Protein AF-A0A9P7KTU3-F1 (afdb_monomer_lite)

Radius of gyration: 18.97 Å; chains: 1; bounding box: 44×41×54 Å

InterPro domains:
  IPR002701 Chorismate mutase II, prokaryotic-type [PF01817] (38-94)
  IPR002701 Chorismate mutase II, prokaryotic-type [SM00830] (38-121)
  IPR036263 Chorismate mutase type II superfamily [SSF48600] (30-97)
  IPR036979 Chorismate mutase domain superfamily [G3DSA:1.20.59.10] (23-105)

Organism: NCBI:txid40199

Structure (mmCIF, N/CA/C/O backbone):
data_AF-A0A9P7KTU3-F1
#
_entry.id   AF-A0A9P7KTU3-F1
#
loop_
_atom_site.group_PDB
_atom_site.id
_atom_site.type_symbol
_atom_site.label_atom_id
_atom_site.label_alt_id
_atom_site.label_comp_id
_atom_site.label_asym_id
_atom_site.label_entity_id
_atom_site.label_seq_id
_atom_site.pdbx_PDB_ins_code
_atom_site.Cartn_x
_atom_site.Cartn_y
_atom_site.Cartn_z
_atom_site.occupancy
_atom_site.B_iso_or_equiv
_atom_site.auth_seq_id
_atom_site.auth_comp_id
_atom_site.auth_asym_id
_atom_site.auth_atom_id
_atom_site.pdbx_PDB_model_num
ATOM 1 N N . MET A 1 1 ? 13.506 19.557 2.353 1.00 37.16 1 MET A N 1
ATOM 2 C CA . MET A 1 1 ? 13.748 19.671 0.900 1.00 37.16 1 MET A CA 1
ATOM 3 C C . MET A 1 1 ? 12.601 20.470 0.311 1.00 37.16 1 MET A C 1
ATOM 5 O O . MET A 1 1 ? 11.459 20.074 0.481 1.00 37.16 1 MET A O 1
ATOM 9 N N . THR A 1 2 ? 12.882 21.642 -0.250 1.00 37.56 2 THR A N 1
ATOM 10 C CA . THR A 1 2 ? 11.883 22.539 -0.853 1.00 37.56 2 THR A CA 1
ATOM 11 C C . THR A 1 2 ? 11.698 22.181 -2.323 1.00 37.56 2 THR A C 1
ATOM 13 O O . THR A 1 2 ? 12.684 22.084 -3.050 1.00 37.56 2 THR A O 1
ATOM 16 N N . ALA A 1 3 ? 10.452 21.953 -2.737 1.00 42.19 3 ALA A N 1
ATOM 17 C CA . ALA A 1 3 ? 10.095 21.575 -4.100 1.00 42.19 3 ALA A CA 1
ATOM 18 C C . ALA A 1 3 ? 10.432 22.688 -5.113 1.00 42.19 3 ALA A C 1
ATOM 20 O O . ALA A 1 3 ? 10.220 23.869 -4.838 1.00 42.19 3 ALA A O 1
ATOM 21 N N . ASP A 1 4 ? 10.955 22.291 -6.275 1.00 39.47 4 ASP A N 1
ATOM 22 C CA . ASP A 1 4 ? 11.293 23.167 -7.401 1.00 39.47 4 ASP A CA 1
ATOM 23 C C . ASP A 1 4 ? 10.040 23.431 -8.268 1.00 39.47 4 ASP A C 1
ATOM 25 O O . ASP A 1 4 ? 9.484 22.486 -8.838 1.00 39.47 4 ASP A O 1
ATOM 29 N N . PRO A 1 5 ? 9.590 24.692 -8.397 1.00 47.91 5 PRO A N 1
ATOM 30 C CA . PRO A 1 5 ? 8.387 25.056 -9.145 1.00 47.91 5 PRO A CA 1
ATOM 31 C C . PRO A 1 5 ? 8.533 24.945 -10.676 1.00 47.91 5 PRO A C 1
ATOM 33 O O . PRO A 1 5 ? 7.545 25.119 -11.386 1.00 47.91 5 PRO A O 1
ATOM 36 N N . SER A 1 6 ? 9.724 24.633 -11.207 1.00 44.34 6 SER A N 1
ATOM 37 C CA . SER A 1 6 ? 9.960 24.439 -12.649 1.00 44.34 6 SER A CA 1
ATOM 38 C C . SER A 1 6 ? 9.633 23.029 -13.168 1.00 44.34 6 SER A C 1
ATOM 40 O O . SER A 1 6 ? 9.741 22.778 -14.370 1.00 44.34 6 SER A O 1
ATOM 42 N N . LYS A 1 7 ? 9.195 22.104 -12.298 1.00 45.88 7 LYS A N 1
ATOM 43 C CA . LYS A 1 7 ? 8.864 20.714 -12.662 1.00 45.88 7 LYS A CA 1
ATOM 44 C C . LYS A 1 7 ? 7.403 20.354 -12.355 1.00 45.88 7 LYS A C 1
ATOM 46 O O . LYS A 1 7 ? 7.151 19.576 -11.436 1.00 45.88 7 LYS A O 1
ATOM 51 N N . PRO A 1 8 ? 6.428 20.854 -13.135 1.00 45.09 8 PRO A N 1
ATOM 52 C CA . PRO A 1 8 ? 5.006 20.606 -12.881 1.00 45.09 8 PRO A CA 1
ATOM 53 C C . PRO A 1 8 ? 4.557 19.136 -13.046 1.00 45.09 8 PRO A C 1
ATOM 55 O O . PRO A 1 8 ? 3.417 18.827 -12.720 1.00 45.09 8 PRO A O 1
ATOM 58 N N . HIS A 1 9 ? 5.429 18.219 -13.500 1.00 45.69 9 HIS A N 1
ATOM 59 C CA . HIS A 1 9 ? 5.039 16.871 -13.952 1.00 45.69 9 HIS A CA 1
ATOM 60 C C . HIS A 1 9 ? 5.841 15.688 -13.380 1.00 45.69 9 HIS A C 1
ATOM 62 O O . HIS A 1 9 ? 5.689 14.575 -13.869 1.00 45.69 9 HIS A O 1
ATOM 68 N N . LEU A 1 10 ? 6.666 15.852 -12.339 1.00 43.72 10 LEU A N 1
ATOM 69 C CA . LEU A 1 10 ? 7.345 14.689 -11.724 1.00 43.72 10 LEU A CA 1
ATOM 70 C C . LEU A 1 10 ? 6.378 13.723 -10.993 1.00 43.72 10 LEU A C 1
ATOM 72 O O . LEU A 1 10 ? 6.785 12.628 -10.623 1.00 43.72 10 LEU A O 1
ATOM 76 N N . TYR A 1 11 ? 5.109 14.126 -10.832 1.00 47.28 11 TYR A N 1
ATOM 77 C CA . TYR A 1 11 ? 4.053 13.450 -10.066 1.00 47.28 11 TYR A CA 1
ATOM 78 C C . TYR A 1 11 ? 2.686 13.471 -10.786 1.00 47.28 11 TYR A C 1
ATOM 80 O O . TYR A 1 11 ? 1.652 13.240 -10.158 1.00 47.28 11 TYR A O 1
ATOM 88 N N . ASP A 1 12 ? 2.657 13.807 -12.084 1.00 48.44 12 ASP A N 1
ATOM 89 C CA . ASP A 1 12 ? 1.412 13.869 -12.856 1.00 48.44 12 ASP A CA 1
ATOM 90 C C . ASP A 1 12 ? 1.089 12.502 -13.468 1.00 48.44 12 ASP A C 1
ATOM 92 O O . ASP A 1 12 ? 1.713 12.026 -14.415 1.00 48.44 12 ASP A O 1
ATOM 96 N N . LEU A 1 13 ? 0.087 11.887 -12.860 1.00 47.53 13 LEU A N 1
ATOM 97 C CA . LEU A 1 13 ? -0.394 10.537 -13.066 1.00 47.53 13 LEU A CA 1
ATOM 98 C C . LEU A 1 13 ? -1.615 10.487 -13.983 1.00 47.53 13 LEU A C 1
ATOM 100 O O . LEU A 1 13 ? -2.471 9.614 -13.819 1.00 47.53 13 LEU A O 1
ATOM 104 N N . ASN A 1 14 ? -1.737 11.416 -14.933 1.00 46.75 14 ASN A N 1
ATOM 105 C CA . ASN A 1 14 ? -2.933 11.514 -15.768 1.00 46.75 14 ASN A CA 1
ATOM 106 C C . ASN A 1 14 ? -3.311 10.233 -16.519 1.00 46.75 14 ASN A C 1
ATOM 108 O O . ASN A 1 14 ? -4.419 10.165 -17.043 1.00 46.75 14 ASN A O 1
ATOM 112 N N . ILE A 1 15 ? -2.486 9.182 -16.489 1.00 48.84 15 ILE A N 1
ATOM 113 C CA . ILE A 1 15 ? -2.960 7.835 -16.769 1.00 48.84 15 ILE A CA 1
ATOM 114 C C . ILE A 1 15 ? -2.354 6.827 -15.766 1.00 48.84 15 ILE A C 1
ATOM 116 O O . ILE A 1 15 ? -1.534 5.996 -16.126 1.00 48.84 15 ILE A O 1
ATOM 120 N N . LEU A 1 16 ? -2.812 6.821 -14.500 1.00 51.81 16 LEU A N 1
ATOM 121 C CA . LEU A 1 16 ? -2.648 5.681 -13.556 1.00 51.81 16 LEU A CA 1
ATOM 122 C C . LEU A 1 16 ? -3.071 4.324 -14.169 1.00 51.81 16 LEU A C 1
ATOM 124 O O . LEU A 1 16 ? -2.811 3.264 -13.605 1.00 51.81 16 LEU A O 1
ATOM 128 N N . SER A 1 17 ? -3.781 4.362 -15.298 1.00 49.66 17 SER A N 1
ATOM 129 C CA . SER A 1 17 ? -4.199 3.226 -16.113 1.00 49.66 17 SER A CA 1
ATOM 130 C C . SER A 1 17 ? -3.209 2.801 -17.211 1.00 49.66 17 SER A C 1
ATOM 132 O O . SER A 1 17 ? -3.473 1.795 -17.866 1.00 49.66 17 SER A O 1
ATOM 134 N N . GLU A 1 18 ? -2.091 3.503 -17.421 1.00 52.44 18 GLU A N 1
ATOM 135 C CA . GLU A 1 18 ? -1.059 3.136 -18.397 1.00 52.44 18 GLU A CA 1
ATOM 136 C C . GLU A 1 18 ? 0.167 2.581 -17.679 1.00 52.44 18 GLU A C 1
ATOM 138 O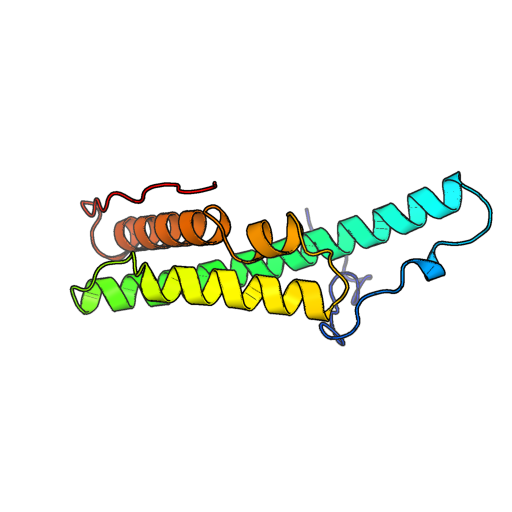 O . GLU A 1 18 ? 0.891 3.287 -16.985 1.00 52.44 18 GLU A O 1
ATOM 143 N N . VAL A 1 19 ? 0.398 1.280 -17.848 1.00 56.16 19 VAL A N 1
ATOM 144 C CA . VAL A 1 19 ? 1.619 0.616 -17.388 1.00 56.16 19 VAL A CA 1
ATOM 145 C C . VAL A 1 19 ? 2.740 0.998 -18.363 1.00 56.16 19 VAL A C 1
ATOM 147 O O . VAL A 1 19 ? 2.643 0.626 -19.537 1.00 56.16 19 VAL A O 1
ATOM 150 N N . PRO A 1 20 ? 3.796 1.722 -17.940 1.00 57.69 20 PRO A N 1
ATOM 151 C CA . PRO A 1 20 ? 4.890 2.082 -18.834 1.00 57.69 20 PRO A CA 1
ATOM 152 C C . PRO A 1 20 ? 5.531 0.821 -19.417 1.00 57.69 20 PRO A C 1
ATOM 154 O O . PRO A 1 20 ? 5.957 -0.073 -18.683 1.00 57.69 20 PRO A O 1
ATOM 157 N N . VAL A 1 21 ? 5.615 0.729 -20.745 1.00 62.44 21 VAL A N 1
ATOM 158 C CA . VAL A 1 21 ? 6.267 -0.414 -21.390 1.00 62.44 21 VAL A CA 1
ATOM 159 C C . VAL A 1 21 ? 7.781 -0.209 -21.317 1.00 62.44 21 VAL A C 1
ATOM 161 O O . VAL A 1 21 ? 8.312 0.761 -21.857 1.00 62.44 21 VAL A O 1
ATOM 164 N N . ALA A 1 22 ? 8.500 -1.146 -20.689 1.00 65.31 22 ALA A N 1
ATOM 165 C CA . ALA A 1 22 ? 9.956 -1.076 -20.481 1.00 65.31 22 ALA A CA 1
ATOM 166 C C . ALA A 1 22 ? 10.785 -0.925 -21.779 1.00 65.31 22 ALA A C 1
ATOM 168 O O . ALA A 1 22 ? 11.980 -0.631 -21.737 1.00 65.31 22 ALA A O 1
ATOM 169 N N . THR A 1 23 ? 10.164 -1.114 -22.946 1.00 67.81 23 THR A N 1
ATOM 170 C CA . THR A 1 23 ? 10.768 -0.922 -24.270 1.00 67.81 23 THR A CA 1
ATOM 171 C C . THR A 1 23 ? 11.265 0.501 -24.515 1.00 67.81 23 THR A C 1
ATOM 173 O O . THR A 1 23 ? 12.187 0.662 -25.307 1.00 67.81 23 THR A O 1
ATOM 176 N N . THR A 1 24 ? 10.731 1.509 -23.816 1.00 74.62 24 THR A N 1
ATOM 177 C CA . THR A 1 24 ? 11.194 2.908 -23.905 1.00 74.62 24 THR A CA 1
ATOM 178 C C . THR A 1 24 ? 12.655 3.079 -23.481 1.00 74.62 24 THR A C 1
ATOM 180 O O . THR A 1 24 ? 13.338 3.972 -23.969 1.00 74.62 24 THR A O 1
ATOM 183 N N . CYS A 1 25 ? 13.163 2.195 -22.620 1.00 79.94 25 CYS A N 1
ATOM 184 C CA . CYS A 1 25 ? 14.543 2.249 -22.149 1.00 79.94 25 CYS A CA 1
ATOM 185 C C . CYS A 1 25 ? 15.530 1.448 -23.002 1.00 79.94 25 CYS A C 1
ATOM 187 O O . CYS A 1 25 ? 16.684 1.339 -22.614 1.00 79.94 25 CYS A O 1
ATOM 189 N N . ARG A 1 26 ? 15.123 0.866 -24.139 1.00 80.81 26 ARG A N 1
ATOM 190 C CA . ARG A 1 26 ? 16.041 0.103 -24.999 1.00 80.81 26 ARG A CA 1
ATOM 191 C C . ARG A 1 26 ? 16.718 1.019 -26.013 1.00 80.81 26 ARG A C 1
ATOM 193 O O . ARG A 1 26 ? 16.123 1.377 -27.023 1.00 80.81 26 ARG A O 1
ATOM 200 N N . SER A 1 27 ? 17.983 1.338 -25.763 1.00 80.69 27 SER A N 1
ATOM 201 C CA . SER A 1 27 ? 18.848 2.125 -26.652 1.00 80.69 27 SER A CA 1
ATOM 202 C C . SER A 1 27 ? 19.997 1.312 -27.264 1.00 80.69 27 SER A C 1
ATOM 204 O O . SER A 1 27 ? 20.693 1.801 -28.150 1.00 80.69 27 SER A O 1
ATOM 206 N N . GLY A 1 28 ? 20.216 0.073 -26.800 1.00 81.81 28 GLY A N 1
ATOM 207 C CA . GLY A 1 28 ? 21.356 -0.759 -27.209 1.00 81.81 28 GLY A CA 1
ATOM 208 C C . GLY A 1 28 ? 22.656 -0.428 -26.465 1.00 81.81 28 GLY A C 1
ATOM 209 O O . GLY A 1 28 ? 23.676 -1.077 -26.690 1.00 81.81 28 GLY A O 1
ATOM 210 N N . ASN A 1 29 ? 22.623 0.544 -25.550 1.00 91.19 29 ASN A N 1
ATOM 211 C CA . ASN A 1 29 ? 23.699 0.846 -24.617 1.00 91.19 29 ASN A CA 1
ATOM 212 C C . ASN A 1 29 ? 23.276 0.423 -23.206 1.00 91.19 29 ASN A C 1
ATOM 214 O O . ASN A 1 29 ? 22.418 1.054 -22.598 1.00 91.19 29 ASN A O 1
ATOM 218 N N . ALA A 1 30 ? 23.924 -0.608 -22.660 1.00 87.56 30 ALA A N 1
ATOM 219 C CA . ALA A 1 30 ? 23.549 -1.184 -21.367 1.00 87.56 30 ALA A CA 1
ATOM 220 C C . ALA A 1 30 ? 23.540 -0.168 -20.207 1.00 87.56 30 ALA A C 1
ATOM 222 O O . ALA A 1 30 ? 22.686 -0.245 -19.325 1.00 87.56 30 ALA A O 1
ATOM 223 N N . THR A 1 31 ? 24.461 0.799 -20.205 1.00 86.88 31 THR A N 1
ATOM 224 C CA . THR A 1 31 ? 24.526 1.838 -19.167 1.00 86.88 31 THR A CA 1
ATOM 225 C C . THR A 1 31 ? 23.353 2.808 -19.285 1.00 86.88 31 THR A C 1
ATOM 227 O O . THR A 1 31 ? 22.727 3.141 -18.281 1.00 86.88 31 THR A O 1
ATOM 230 N N . SER A 1 32 ? 23.035 3.238 -20.507 1.00 82.69 32 SER A N 1
ATOM 231 C CA . SER A 1 32 ? 21.894 4.117 -20.782 1.00 82.69 32 SER A CA 1
ATOM 232 C C . SER A 1 32 ? 20.567 3.429 -20.455 1.00 82.69 32 SER A C 1
ATOM 234 O O . SER A 1 32 ? 19.708 4.019 -19.801 1.00 82.69 32 SER A O 1
ATOM 236 N N . ASP A 1 33 ? 20.432 2.158 -20.838 1.00 84.31 33 ASP A N 1
ATOM 237 C CA . ASP A 1 33 ? 19.236 1.353 -20.589 1.00 84.31 33 ASP A CA 1
ATOM 238 C C . ASP A 1 33 ? 18.984 1.191 -19.078 1.00 84.31 33 ASP A C 1
ATOM 240 O O . ASP A 1 33 ? 17.858 1.369 -18.606 1.00 84.31 33 ASP A O 1
ATOM 244 N N . LEU A 1 34 ? 20.043 0.936 -18.295 1.00 77.88 34 LEU A N 1
ATOM 245 C CA . LEU A 1 34 ? 19.967 0.809 -16.836 1.00 77.88 34 LEU A CA 1
ATOM 246 C C . LEU A 1 34 ? 19.580 2.124 -16.145 1.00 77.88 34 LEU A C 1
ATOM 248 O O . LEU A 1 34 ? 18.754 2.117 -15.232 1.00 77.88 34 LEU A O 1
ATOM 252 N N . LEU A 1 35 ? 20.187 3.244 -16.548 1.00 78.31 35 LEU A N 1
ATOM 253 C CA . LEU A 1 35 ? 19.884 4.554 -15.965 1.00 78.31 35 LEU A CA 1
ATOM 254 C C . LEU A 1 35 ? 18.443 4.977 -16.259 1.00 78.31 35 LEU A C 1
ATOM 256 O O . LEU A 1 35 ? 17.753 5.451 -15.358 1.00 78.31 35 LEU A O 1
ATOM 260 N N . CYS A 1 36 ? 17.974 4.739 -17.486 1.00 82.00 36 CYS A N 1
ATOM 261 C CA . CYS A 1 36 ? 16.582 4.964 -17.858 1.00 82.00 36 CYS A CA 1
ATOM 262 C C . CYS A 1 36 ? 15.635 4.133 -16.984 1.00 82.00 36 CYS A C 1
ATOM 264 O O . CYS A 1 36 ? 14.731 4.688 -16.362 1.00 82.00 36 CYS A O 1
ATOM 266 N N . ALA A 1 37 ? 15.876 2.821 -16.874 1.00 81.38 37 ALA A N 1
ATOM 267 C CA . ALA A 1 37 ? 15.019 1.933 -16.094 1.00 81.38 37 ALA A CA 1
ATOM 268 C C . ALA A 1 37 ? 14.925 2.360 -14.620 1.00 81.38 37 ALA A C 1
ATOM 270 O O . ALA A 1 37 ? 13.829 2.402 -14.067 1.00 81.38 37 ALA A O 1
ATOM 271 N N . ARG A 1 38 ? 16.051 2.735 -13.997 1.00 83.56 38 ARG A N 1
ATOM 272 C CA . ARG A 1 38 ? 16.085 3.202 -12.600 1.00 83.56 38 ARG A CA 1
ATOM 273 C C . ARG A 1 38 ? 15.290 4.483 -12.384 1.00 83.56 38 ARG A C 1
ATOM 275 O O . ARG A 1 38 ? 14.512 4.537 -11.446 1.00 83.56 38 ARG A O 1
ATOM 282 N N . SER A 1 39 ? 15.410 5.460 -13.284 1.00 79.31 39 SER A N 1
ATOM 283 C CA . SER A 1 39 ? 14.629 6.697 -13.175 1.00 79.31 39 SER A CA 1
ATOM 284 C C . SER A 1 39 ? 13.121 6.432 -13.185 1.00 79.31 39 SER A C 1
ATOM 286 O O . SER A 1 39 ? 12.388 7.091 -12.455 1.00 79.31 39 SER A O 1
ATOM 288 N N . TYR A 1 40 ? 12.647 5.486 -14.002 1.00 80.00 40 TYR A N 1
ATOM 289 C CA . TYR A 1 40 ? 11.231 5.112 -14.014 1.00 80.00 40 TYR A CA 1
ATOM 290 C C . TYR A 1 40 ? 10.819 4.331 -12.763 1.00 80.00 40 TYR A C 1
ATOM 292 O O . TYR A 1 40 ? 9.719 4.553 -12.266 1.00 80.00 40 TYR A O 1
ATOM 300 N N . ILE A 1 41 ? 11.684 3.454 -12.242 1.00 81.44 41 ILE A N 1
ATOM 301 C CA . ILE A 1 41 ? 11.446 2.757 -10.968 1.00 81.44 41 ILE A CA 1
ATOM 302 C C . ILE A 1 41 ? 11.288 3.775 -9.834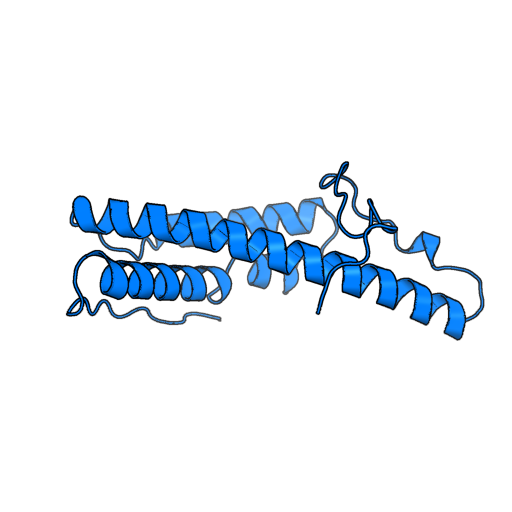 1.00 81.44 41 ILE A C 1
ATOM 304 O O . ILE A 1 41 ? 10.263 3.752 -9.164 1.00 81.44 41 ILE A O 1
ATOM 308 N N . ASP A 1 42 ? 12.216 4.727 -9.695 1.00 77.38 42 ASP A N 1
ATOM 309 C CA . ASP A 1 42 ? 12.166 5.752 -8.642 1.00 77.38 42 ASP A CA 1
ATOM 310 C C . ASP A 1 42 ? 10.858 6.568 -8.704 1.00 77.38 42 ASP A C 1
ATOM 312 O O . ASP A 1 42 ? 10.226 6.844 -7.685 1.00 77.38 42 ASP A O 1
ATOM 316 N N . MET A 1 43 ? 10.405 6.920 -9.913 1.00 76.94 43 MET A N 1
ATOM 317 C CA . MET A 1 43 ? 9.137 7.632 -10.114 1.00 76.94 43 MET A CA 1
ATOM 318 C C . MET A 1 43 ? 7.908 6.792 -9.740 1.00 76.94 43 MET A C 1
ATOM 320 O O . MET A 1 43 ? 6.916 7.342 -9.261 1.00 76.94 43 MET A O 1
ATOM 324 N N . ILE A 1 44 ? 7.940 5.482 -9.992 1.00 79.75 44 ILE A N 1
ATOM 325 C CA . ILE A 1 44 ? 6.858 4.559 -9.629 1.00 79.75 44 ILE A CA 1
ATOM 326 C C . ILE A 1 44 ? 6.834 4.348 -8.112 1.00 79.75 44 ILE A C 1
ATOM 328 O O . ILE A 1 44 ? 5.759 4.392 -7.518 1.00 79.75 44 ILE A O 1
ATOM 332 N N . ASP A 1 45 ? 7.993 4.171 -7.481 1.00 80.06 45 ASP A N 1
ATOM 333 C CA . ASP A 1 45 ? 8.112 3.971 -6.034 1.00 80.06 45 ASP A CA 1
ATOM 334 C C . ASP A 1 45 ? 7.554 5.166 -5.254 1.00 80.06 45 ASP A C 1
ATOM 336 O O . ASP A 1 45 ? 6.786 4.997 -4.305 1.00 80.06 45 ASP A O 1
ATOM 340 N N . GLU A 1 46 ? 7.845 6.382 -5.711 1.00 78.38 46 GLU A N 1
ATOM 341 C CA . GLU A 1 46 ? 7.301 7.613 -5.139 1.00 78.38 46 GLU A CA 1
ATOM 342 C C . GLU A 1 46 ? 5.762 7.669 -5.239 1.00 78.38 46 GLU A C 1
ATOM 344 O O . GLU A 1 46 ? 5.064 8.038 -4.290 1.00 78.38 46 GLU A O 1
ATOM 349 N N . GLN A 1 47 ? 5.194 7.224 -6.363 1.00 79.69 47 GLN A N 1
ATOM 350 C CA . GLN A 1 47 ? 3.740 7.141 -6.527 1.00 79.69 47 GLN A CA 1
ATOM 351 C C . GLN A 1 47 ? 3.115 6.047 -5.659 1.00 79.69 47 GLN A C 1
ATOM 353 O O . GLN A 1 47 ? 2.041 6.259 -5.088 1.00 79.69 47 GLN A O 1
ATOM 358 N N . ILE A 1 48 ? 3.770 4.889 -5.534 1.00 80.44 48 ILE A N 1
ATOM 359 C CA . ILE A 1 48 ? 3.345 3.818 -4.629 1.00 80.44 48 ILE A CA 1
ATOM 360 C C . ILE A 1 48 ? 3.312 4.354 -3.197 1.00 80.44 48 ILE A C 1
ATOM 362 O O . ILE A 1 48 ? 2.303 4.172 -2.514 1.00 80.44 48 ILE A O 1
ATOM 366 N N . ALA A 1 49 ? 4.354 5.066 -2.762 1.00 77.88 49 ALA A N 1
ATOM 367 C CA . ALA A 1 49 ? 4.415 5.677 -1.439 1.00 77.88 49 ALA A CA 1
ATOM 368 C C . ALA A 1 49 ? 3.275 6.687 -1.222 1.00 77.88 49 ALA A C 1
ATOM 370 O O . ALA A 1 49 ? 2.559 6.604 -0.220 1.00 77.88 49 ALA A O 1
ATOM 371 N N . PHE A 1 50 ? 3.037 7.583 -2.185 1.00 79.56 50 PHE A N 1
ATOM 372 C CA . PHE A 1 50 ? 1.942 8.554 -2.129 1.00 79.56 50 PHE A CA 1
ATOM 373 C C . PHE A 1 50 ? 0.560 7.885 -2.026 1.00 79.56 50 PHE A C 1
ATOM 375 O O . PHE A 1 50 ? -0.254 8.226 -1.160 1.00 79.56 50 PHE A O 1
ATOM 382 N N . LEU A 1 51 ? 0.283 6.901 -2.886 1.00 81.94 51 LEU A N 1
ATOM 383 C CA . LEU A 1 51 ? -0.984 6.165 -2.881 1.00 81.94 51 LEU A CA 1
ATOM 384 C C . LEU A 1 51 ? -1.160 5.352 -1.598 1.00 81.94 51 LEU A C 1
ATOM 386 O O . LEU A 1 51 ? -2.270 5.271 -1.065 1.00 81.94 51 LEU A O 1
ATOM 390 N N . TYR A 1 52 ? -0.076 4.779 -1.080 1.00 82.62 52 TYR A N 1
ATOM 391 C CA . TYR A 1 52 ? -0.096 4.024 0.161 1.00 82.62 52 TYR A CA 1
ATOM 392 C C . TYR A 1 52 ? -0.381 4.921 1.370 1.00 82.62 52 TYR A C 1
ATOM 394 O O . TYR A 1 52 ? -1.253 4.593 2.173 1.00 82.62 52 TYR A O 1
ATOM 402 N N . ALA A 1 53 ? 0.240 6.101 1.455 1.00 76.69 53 ALA A N 1
ATOM 403 C CA . ALA A 1 53 ? -0.075 7.090 2.487 1.00 76.69 53 ALA A CA 1
ATOM 404 C C . ALA A 1 53 ? -1.557 7.502 2.444 1.00 76.69 53 ALA A C 1
ATOM 406 O O . ALA A 1 53 ? -2.235 7.561 3.471 1.00 76.69 53 ALA A O 1
ATOM 407 N N . ARG A 1 54 ? -2.112 7.697 1.241 1.00 80.00 54 ARG A N 1
ATOM 408 C CA . ARG A 1 54 ? -3.545 7.969 1.070 1.00 80.00 54 ARG A CA 1
ATOM 409 C C . ARG A 1 54 ? -4.421 6.794 1.517 1.00 80.00 54 ARG A C 1
ATOM 411 O O . ARG A 1 54 ? -5.461 7.015 2.137 1.00 80.00 54 ARG A O 1
ATOM 418 N N . ARG A 1 55 ? -4.010 5.552 1.237 1.00 85.25 55 ARG A N 1
ATOM 419 C CA . ARG A 1 55 ? -4.686 4.334 1.715 1.00 85.25 55 ARG A CA 1
ATOM 420 C C . ARG A 1 55 ? -4.710 4.274 3.246 1.00 85.25 55 ARG A C 1
ATOM 422 O O . ARG A 1 55 ? -5.761 3.964 3.800 1.00 85.25 55 ARG A O 1
ATOM 429 N N . LEU A 1 56 ? -3.609 4.623 3.916 1.00 85.06 56 LEU A N 1
ATOM 430 C CA . LEU A 1 56 ? -3.540 4.707 5.382 1.00 85.06 56 LEU A CA 1
ATOM 431 C C . LEU A 1 56 ? -4.495 5.768 5.948 1.00 85.06 56 LEU A C 1
ATOM 433 O O . LEU A 1 56 ? -5.190 5.502 6.925 1.00 85.06 56 LEU A O 1
ATOM 437 N N . GLY A 1 57 ? -4.628 6.926 5.293 1.00 81.25 57 GLY A N 1
ATOM 438 C CA . GLY A 1 57 ? -5.615 7.940 5.685 1.00 81.25 57 GLY A CA 1
ATOM 439 C C . GLY A 1 57 ? -7.059 7.414 5.692 1.00 81.25 57 GLY A C 1
ATOM 440 O O . GLY A 1 57 ? -7.817 7.685 6.622 1.00 81.25 57 GLY A O 1
ATOM 441 N N . TYR A 1 58 ? -7.444 6.604 4.699 1.00 85.44 58 TYR A N 1
ATOM 442 C CA . TYR A 1 58 ? -8.754 5.936 4.700 1.00 85.44 58 TYR A CA 1
ATOM 443 C C . TYR A 1 58 ? -8.853 4.815 5.741 1.00 85.44 58 TYR A C 1
ATOM 445 O O . TYR A 1 58 ? -9.926 4.629 6.316 1.00 85.44 58 TYR A O 1
ATOM 453 N N . ALA A 1 59 ? -7.758 4.092 5.997 1.00 87.50 59 ALA A N 1
ATOM 454 C CA . ALA A 1 59 ? -7.703 3.088 7.056 1.00 87.50 59 ALA A CA 1
ATOM 455 C C . ALA A 1 59 ? -8.014 3.729 8.416 1.00 87.50 59 ALA A C 1
ATOM 457 O O . ALA A 1 59 ? -8.929 3.274 9.089 1.00 87.50 59 ALA A O 1
ATOM 458 N N . ALA A 1 60 ? -7.393 4.863 8.757 1.00 87.12 60 ALA A N 1
ATOM 459 C CA . ALA A 1 60 ? -7.685 5.598 9.993 1.00 87.12 60 ALA A CA 1
ATOM 460 C C . ALA A 1 60 ? -9.177 5.927 10.166 1.00 87.12 60 ALA A C 1
ATOM 462 O O . ALA A 1 60 ? -9.752 5.709 11.234 1.00 87.12 60 ALA A O 1
ATOM 463 N N . VAL A 1 61 ? -9.835 6.404 9.102 1.00 89.75 61 VAL A N 1
ATOM 464 C CA . VAL A 1 61 ? -11.284 6.668 9.115 1.00 89.75 61 VAL A CA 1
ATOM 465 C C . VAL A 1 61 ? -12.077 5.385 9.372 1.00 89.75 61 VAL A C 1
ATOM 467 O O . VAL A 1 61 ? -13.006 5.392 10.182 1.00 89.75 61 VAL A O 1
ATOM 470 N N . ALA A 1 62 ? -11.709 4.281 8.715 1.00 88.56 62 ALA A N 1
ATOM 471 C CA . ALA A 1 62 ? -12.346 2.985 8.920 1.00 88.56 62 ALA A CA 1
ATOM 472 C C . ALA A 1 62 ? -12.149 2.473 10.355 1.00 88.56 62 ALA A C 1
ATOM 474 O O . ALA A 1 62 ? -13.127 2.070 10.982 1.00 88.56 62 ALA A O 1
ATOM 475 N N . GLY A 1 63 ? -10.935 2.550 10.902 1.00 88.38 63 GLY A N 1
ATOM 476 C CA . GLY A 1 63 ? -10.623 2.142 12.272 1.00 88.38 63 GLY A CA 1
ATOM 477 C C . GLY A 1 63 ? -11.431 2.920 13.307 1.00 88.38 63 GLY A C 1
ATOM 478 O O . GLY A 1 63 ? -12.105 2.323 14.144 1.00 88.38 63 GLY A O 1
ATOM 479 N N . MET A 1 64 ? -11.484 4.251 13.188 1.00 87.88 64 MET A N 1
ATOM 480 C CA . MET A 1 64 ? -12.328 5.084 14.054 1.00 87.88 64 MET A CA 1
ATOM 481 C C . MET A 1 64 ? -13.817 4.720 13.953 1.00 87.88 64 MET A C 1
ATOM 483 O O . MET A 1 64 ? -14.531 4.721 14.957 1.00 87.88 64 MET A O 1
ATOM 487 N N . ALA A 1 65 ? -14.311 4.418 12.749 1.00 91.69 65 ALA A N 1
ATOM 488 C CA . ALA A 1 65 ? -15.698 4.009 12.553 1.00 91.69 65 ALA A CA 1
ATOM 489 C C . ALA A 1 65 ? -15.990 2.636 13.176 1.00 91.69 65 ALA A C 1
ATOM 491 O O . ALA A 1 65 ? -17.059 2.459 1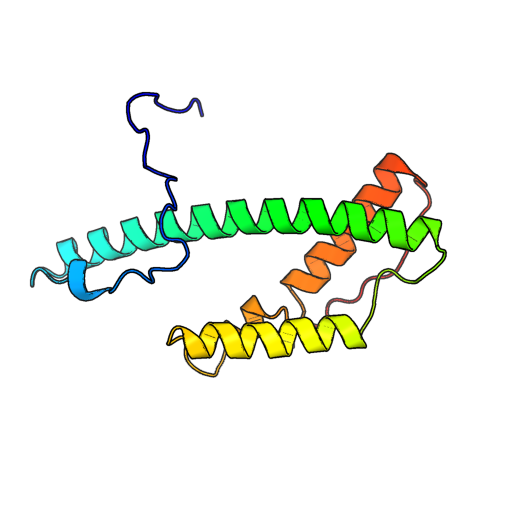3.762 1.00 91.69 65 ALA A O 1
ATOM 492 N N . LYS A 1 66 ? -15.055 1.685 13.073 1.00 90.00 66 LYS A N 1
ATOM 493 C CA . LYS A 1 66 ? -15.149 0.363 13.706 1.00 90.00 66 LYS A CA 1
ATOM 494 C C . LYS A 1 66 ? -15.158 0.482 15.229 1.00 90.00 66 LYS A C 1
ATOM 496 O O . LYS A 1 66 ? -16.053 -0.060 15.872 1.00 90.00 66 LYS A O 1
ATOM 501 N N . TYR A 1 67 ? -14.253 1.294 15.780 1.00 90.44 67 TYR A N 1
ATOM 502 C CA . TYR A 1 67 ? -14.191 1.589 17.211 1.00 90.44 67 TYR A CA 1
ATOM 503 C C . TYR A 1 67 ? -15.523 2.142 17.740 1.00 90.44 67 TYR A C 1
ATOM 505 O O . TYR A 1 67 ? -16.087 1.605 18.690 1.00 90.44 67 TYR A O 1
ATOM 513 N N . LYS A 1 68 ? -16.099 3.149 17.067 1.00 91.12 68 LYS A N 1
ATOM 514 C CA . LYS A 1 68 ? -17.404 3.731 17.444 1.00 91.12 68 LYS A CA 1
ATOM 515 C C . LYS A 1 68 ? -18.569 2.740 17.381 1.00 91.12 68 LYS A C 1
ATOM 517 O O . LYS A 1 68 ? -19.558 2.926 18.080 1.00 91.12 68 LYS A O 1
ATOM 522 N N . GLN A 1 69 ? -18.469 1.723 16.530 1.00 93.50 69 GLN A N 1
ATOM 523 C CA . GLN A 1 69 ? -19.478 0.673 16.379 1.00 93.50 69 GLN A CA 1
ATOM 524 C C . GLN A 1 69 ? -19.229 -0.533 17.295 1.00 93.50 69 GLN A C 1
ATOM 526 O O . GLN A 1 69 ? -20.057 -1.439 17.326 1.00 93.50 69 GLN A O 1
ATOM 531 N N . GLY A 1 70 ? -18.110 -0.567 18.027 1.00 89.56 70 GLY A N 1
ATOM 532 C CA . GLY A 1 70 ? -17.734 -1.708 18.861 1.00 89.56 70 GLY A CA 1
ATOM 533 C C . GLY A 1 70 ? -17.426 -2.979 18.064 1.00 89.56 70 GLY A C 1
ATOM 534 O O . GLY A 1 70 ? -17.616 -4.078 18.579 1.00 89.56 70 GLY A O 1
ATOM 535 N N . VAL A 1 71 ? -16.985 -2.849 16.808 1.00 89.94 71 VAL A N 1
ATOM 536 C CA . VAL A 1 71 ? -16.574 -3.986 15.964 1.00 89.94 71 VAL A CA 1
ATOM 537 C C . VAL A 1 71 ? -15.048 -4.080 15.897 1.00 89.94 71 VAL A C 1
ATOM 539 O O . VAL A 1 71 ? -14.362 -3.064 15.999 1.00 89.94 71 VAL A O 1
ATOM 542 N N . SER A 1 72 ? -14.511 -5.295 15.728 1.00 87.25 72 SER A N 1
ATOM 543 C CA . SER A 1 72 ? -13.055 -5.514 15.681 1.00 87.25 72 SER A CA 1
ATOM 544 C C . SER A 1 72 ? -12.417 -4.816 14.482 1.00 87.25 72 SER A C 1
ATOM 546 O O . SER A 1 72 ? -13.008 -4.744 13.400 1.00 87.25 72 SER A O 1
ATOM 548 N N . LEU A 1 73 ? -11.185 -4.331 14.671 1.00 84.12 73 LEU A N 1
ATOM 549 C CA . LEU A 1 73 ? -10.377 -3.797 13.580 1.00 84.12 73 LEU A CA 1
ATOM 550 C C . LEU A 1 73 ? -10.046 -4.880 12.554 1.00 84.12 73 LEU A C 1
ATOM 552 O O . LEU A 1 73 ? -10.109 -4.624 11.346 1.00 84.12 73 LEU A O 1
ATOM 556 N N . ASN A 1 74 ? -9.730 -6.086 13.028 1.00 84.50 74 ASN A N 1
ATOM 557 C CA . ASN A 1 74 ? -9.378 -7.213 12.181 1.00 84.50 74 ASN A CA 1
ATOM 558 C C . ASN A 1 74 ? -10.632 -7.925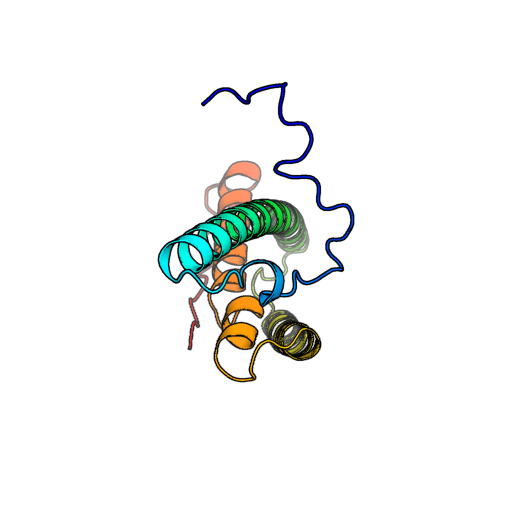 11.648 1.00 84.50 74 ASN A C 1
ATOM 560 O O . ASN A 1 74 ? -11.349 -8.590 12.392 1.00 84.50 74 ASN A O 1
ATOM 564 N N . ASP A 1 75 ? -10.852 -7.834 10.336 1.00 84.44 75 ASP A N 1
ATOM 565 C CA . ASP A 1 75 ? -11.875 -8.587 9.605 1.00 84.44 75 ASP A CA 1
ATOM 566 C C . ASP A 1 75 ? -11.184 -9.576 8.646 1.00 84.44 75 ASP A C 1
ATOM 568 O O . ASP A 1 75 ? -10.810 -9.195 7.529 1.00 84.44 75 ASP A O 1
ATOM 572 N N . PRO A 1 76 ? -10.981 -10.845 9.059 1.00 81.12 76 PRO A N 1
ATOM 573 C CA . PRO A 1 76 ? -10.268 -11.837 8.255 1.00 81.12 76 PRO A CA 1
ATOM 574 C C . PRO A 1 76 ? -10.907 -12.080 6.885 1.00 81.12 76 PRO A C 1
ATOM 576 O O . PRO A 1 76 ? -10.196 -12.197 5.887 1.00 81.12 76 PRO A O 1
ATOM 579 N N . THR A 1 77 ? -12.241 -12.087 6.818 1.00 81.94 77 THR A N 1
ATOM 580 C CA . THR A 1 77 ? -12.993 -12.307 5.575 1.00 81.94 77 THR A CA 1
ATOM 581 C C . THR A 1 77 ? -12.733 -11.175 4.585 1.00 81.94 77 THR A C 1
ATOM 583 O O . THR A 1 77 ? -12.447 -11.410 3.408 1.00 81.94 77 THR A O 1
ATOM 586 N N . ARG A 1 78 ? -12.786 -9.922 5.054 1.00 82.31 78 ARG A N 1
ATOM 587 C CA . ARG A 1 78 ? -12.481 -8.757 4.215 1.00 82.31 78 ARG A C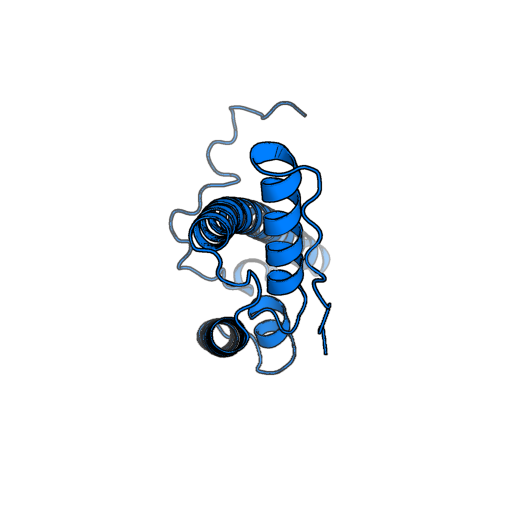A 1
ATOM 588 C C . ARG A 1 78 ? -11.015 -8.725 3.794 1.00 82.31 78 ARG A C 1
ATOM 590 O O . ARG A 1 78 ? -10.729 -8.383 2.645 1.00 82.31 78 ARG A O 1
ATOM 597 N N . ASN A 1 79 ? -10.109 -9.069 4.701 1.00 77.94 79 ASN A N 1
ATOM 598 C CA . ASN A 1 79 ? -8.673 -9.068 4.450 1.00 77.94 79 ASN A CA 1
ATOM 599 C C . ASN A 1 79 ? -8.292 -10.081 3.365 1.00 77.94 79 ASN A C 1
ATOM 601 O O . ASN A 1 79 ? -7.591 -9.724 2.417 1.00 77.94 79 ASN A O 1
ATOM 605 N N . GLN A 1 80 ? -8.845 -11.293 3.428 1.00 75.69 80 GLN A N 1
ATOM 606 C CA . GLN A 1 80 ? -8.652 -12.312 2.398 1.00 75.69 80 GLN A CA 1
ATOM 607 C C . GLN A 1 80 ? -9.174 -11.854 1.026 1.00 75.69 80 GLN A C 1
ATOM 609 O O . GLN A 1 80 ? -8.466 -11.954 0.025 1.00 75.69 80 GLN A O 1
ATOM 614 N N . ALA A 1 81 ? -10.370 -11.258 0.972 1.00 80.19 81 ALA A N 1
ATOM 615 C CA . ALA A 1 81 ? -10.934 -10.754 -0.283 1.00 80.19 81 ALA A CA 1
ATOM 616 C C . ALA A 1 81 ? -10.093 -9.622 -0.914 1.00 80.19 81 ALA A C 1
ATOM 618 O O . ALA A 1 81 ? -10.021 -9.500 -2.142 1.00 80.19 81 ALA A O 1
ATOM 619 N N . ILE A 1 82 ? -9.452 -8.778 -0.095 1.00 80.00 82 ILE A N 1
ATOM 620 C CA . ILE A 1 82 ? -8.515 -7.753 -0.579 1.00 80.00 82 ILE A CA 1
ATOM 621 C C . ILE A 1 82 ? -7.268 -8.414 -1.177 1.00 80.00 82 ILE A C 1
ATOM 623 O O . ILE A 1 82 ? -6.859 -8.023 -2.276 1.00 80.00 82 ILE A O 1
ATOM 627 N N . ALA A 1 83 ? -6.717 -9.424 -0.498 1.00 74.81 83 ALA A N 1
ATOM 628 C CA . ALA A 1 83 ? -5.536 -10.148 -0.953 1.00 74.81 83 ALA A CA 1
ATOM 629 C C . ALA A 1 83 ? -5.754 -10.833 -2.303 1.00 74.81 83 ALA A C 1
ATOM 631 O O . ALA A 1 83 ? -5.049 -10.544 -3.276 1.00 74.81 83 ALA A O 1
ATOM 632 N N . GLU A 1 84 ? -6.808 -11.638 -2.406 1.00 75.50 84 GLU A N 1
ATOM 633 C CA . GLU A 1 84 ? -7.188 -12.324 -3.643 1.00 75.50 84 GLU A CA 1
ATOM 634 C C . GLU A 1 84 ? -7.484 -11.329 -4.776 1.00 75.50 84 GLU A C 1
ATOM 636 O O . GLU A 1 84 ? -7.040 -11.487 -5.920 1.00 75.50 84 GLU A O 1
ATOM 641 N N . GLY A 1 85 ? -8.197 -10.246 -4.453 1.00 78.69 85 GLY A N 1
ATOM 642 C CA . GLY A 1 85 ? -8.546 -9.214 -5.415 1.00 78.69 85 GLY A CA 1
ATOM 643 C C . GLY A 1 85 ? -7.328 -8.474 -5.967 1.00 78.69 85 GLY A C 1
ATOM 644 O O . GLY A 1 85 ? -7.321 -8.097 -7.142 1.00 78.69 85 GLY A O 1
ATOM 645 N N . MET A 1 86 ? -6.309 -8.198 -5.157 1.00 77.69 86 MET A N 1
ATOM 646 C CA . MET A 1 86 ? -5.110 -7.527 -5.656 1.00 77.69 86 MET A CA 1
ATOM 647 C C . MET A 1 86 ? -4.227 -8.470 -6.466 1.00 77.69 86 MET A C 1
ATOM 649 O O . MET A 1 86 ? -3.723 -8.058 -7.508 1.00 77.69 86 MET A O 1
ATOM 653 N N . ALA A 1 87 ? -4.112 -9.737 -6.063 1.00 75.38 87 ALA A N 1
ATOM 654 C CA . ALA A 1 87 ? -3.421 -10.744 -6.859 1.00 75.38 87 ALA A CA 1
ATOM 655 C C . ALA A 1 87 ? -4.031 -10.851 -8.268 1.00 75.38 87 ALA A C 1
ATOM 657 O O . ALA A 1 87 ? -3.316 -10.870 -9.268 1.00 75.38 87 ALA A O 1
ATOM 658 N N . ALA A 1 88 ? -5.363 -10.815 -8.384 1.00 78.00 88 ALA A N 1
ATOM 659 C CA . ALA A 1 88 ? -6.039 -10.744 -9.680 1.00 78.00 88 ALA A CA 1
ATOM 660 C C . ALA A 1 88 ? -5.703 -9.467 -10.482 1.00 78.00 88 ALA A C 1
ATOM 662 O O . ALA A 1 88 ? -5.533 -9.536 -11.699 1.00 78.00 88 ALA A O 1
ATOM 663 N N . ARG A 1 89 ? -5.575 -8.306 -9.823 1.00 79.12 89 ARG A N 1
ATOM 664 C CA . ARG A 1 89 ? -5.216 -7.033 -10.479 1.00 79.12 89 ARG A CA 1
ATOM 665 C C . ARG A 1 89 ? -3.770 -7.018 -10.968 1.00 79.12 89 ARG A C 1
ATOM 667 O O . ARG A 1 89 ? -3.536 -6.611 -12.098 1.00 79.12 89 ARG A O 1
ATOM 674 N N . VAL A 1 90 ? -2.821 -7.490 -10.161 1.00 76.94 90 VAL A N 1
ATOM 675 C CA . VAL A 1 90 ? -1.405 -7.590 -10.552 1.00 76.94 90 VAL A CA 1
ATOM 676 C C . VAL A 1 90 ? -1.251 -8.494 -11.776 1.00 76.94 90 VAL A C 1
ATOM 678 O O . VAL A 1 90 ? -0.610 -8.095 -12.747 1.00 76.94 90 VAL A O 1
ATOM 681 N N . ARG A 1 91 ? -1.942 -9.642 -11.790 1.00 75.19 91 ARG A N 1
ATOM 682 C CA . ARG A 1 91 ? -1.983 -10.541 -12.956 1.00 75.19 91 ARG A CA 1
ATOM 683 C C . ARG A 1 91 ? -2.554 -9.874 -14.201 1.00 75.19 91 ARG A C 1
ATOM 685 O O . ARG A 1 91 ? -1.969 -9.977 -15.275 1.00 75.19 91 ARG A O 1
ATOM 692 N N . LYS A 1 92 ? -3.667 -9.143 -14.063 1.00 77.00 92 LYS A N 1
ATOM 693 C CA . LYS A 1 92 ? -4.278 -8.386 -15.170 1.00 77.00 92 LYS A CA 1
ATOM 694 C C . LYS A 1 92 ? -3.274 -7.438 -15.845 1.00 77.00 92 LYS A C 1
ATOM 696 O O . LYS A 1 92 ? -3.366 -7.232 -17.050 1.00 77.00 92 LYS A O 1
ATOM 701 N N . TYR A 1 93 ? -2.335 -6.876 -15.087 1.00 73.25 93 TYR A N 1
ATOM 702 C CA . TYR A 1 93 ? -1.331 -5.933 -15.587 1.00 73.25 93 TYR A CA 1
ATOM 703 C C . TYR A 1 93 ? 0.017 -6.582 -15.945 1.00 73.25 93 TYR A C 1
ATOM 705 O O . TYR A 1 93 ? 0.997 -5.874 -16.152 1.00 73.25 93 TYR A O 1
ATOM 713 N N . GLY A 1 94 ? 0.076 -7.914 -16.057 1.00 67.12 94 GLY A N 1
ATOM 714 C CA . GLY A 1 94 ? 1.272 -8.638 -16.500 1.00 67.12 94 GLY A CA 1
ATOM 715 C C . GLY A 1 94 ? 2.301 -8.915 -15.401 1.00 67.12 94 GLY A C 1
ATOM 716 O O . GLY A 1 94 ? 3.392 -9.398 -15.701 1.00 67.12 94 GLY A O 1
ATOM 717 N N . GLY A 1 95 ? 1.972 -8.646 -14.133 1.00 65.69 95 GLY A N 1
ATOM 718 C CA . GLY A 1 95 ? 2.767 -9.116 -13.003 1.00 65.69 95 GLY A CA 1
ATOM 719 C C . GLY A 1 95 ? 2.593 -10.626 -12.835 1.00 65.69 95 GLY A C 1
ATOM 720 O O . GLY A 1 95 ? 1.464 -11.110 -12.778 1.00 65.69 95 GLY A O 1
ATOM 721 N N . GLY A 1 96 ? 3.700 -11.371 -12.788 1.00 61.66 96 GLY A N 1
ATOM 722 C CA . GLY A 1 96 ? 3.676 -12.831 -12.662 1.00 61.66 96 GLY A CA 1
ATOM 723 C C . GLY A 1 96 ? 2.957 -13.332 -11.400 1.00 61.66 96 GLY A C 1
ATOM 724 O O . GLY A 1 96 ? 2.842 -12.620 -10.402 1.00 61.66 96 GLY A O 1
ATOM 725 N N . ASP A 1 97 ? 2.517 -14.590 -11.447 1.00 55.88 97 ASP A N 1
ATOM 726 C CA . ASP A 1 97 ? 1.607 -15.218 -10.473 1.00 55.88 97 ASP A CA 1
ATOM 727 C C . ASP A 1 97 ? 2.187 -15.428 -9.058 1.00 55.88 97 ASP A C 1
ATOM 729 O O . ASP A 1 97 ? 1.450 -15.793 -8.147 1.00 55.88 97 ASP A O 1
ATOM 733 N N . GLY A 1 98 ? 3.494 -15.225 -8.863 1.00 61.31 98 GLY A N 1
ATOM 734 C CA . GLY A 1 98 ? 4.216 -15.638 -7.655 1.00 61.31 98 GLY A CA 1
ATOM 735 C C . GLY A 1 98 ? 4.097 -14.667 -6.478 1.00 61.31 98 GLY A C 1
ATOM 736 O O . GLY A 1 98 ? 3.246 -14.819 -5.614 1.00 61.31 98 GLY A O 1
ATOM 737 N N . GLU A 1 99 ? 5.002 -13.696 -6.373 1.00 64.75 99 GLU A N 1
ATOM 738 C CA . GLU A 1 99 ? 5.155 -12.883 -5.151 1.00 64.75 99 GLU A CA 1
ATOM 739 C C . GLU A 1 99 ? 4.503 -11.499 -5.236 1.00 64.75 99 GLU A C 1
ATOM 741 O O . GLU A 1 99 ? 3.990 -10.995 -4.241 1.00 64.75 99 GLU A O 1
ATOM 746 N N . ALA A 1 100 ? 4.452 -10.889 -6.422 1.00 68.44 100 ALA A N 1
ATOM 747 C CA . ALA A 1 100 ? 3.980 -9.512 -6.572 1.00 68.44 100 ALA A CA 1
ATOM 748 C C . ALA A 1 100 ? 2.495 -9.347 -6.196 1.00 68.44 100 ALA A C 1
ATOM 750 O O . ALA A 1 100 ? 2.123 -8.394 -5.511 1.00 68.44 100 ALA A O 1
ATOM 751 N N . GLY A 1 101 ? 1.642 -10.293 -6.604 1.00 63.41 101 GLY A N 1
ATOM 752 C CA . GLY A 1 101 ? 0.217 -10.291 -6.260 1.00 63.41 101 GLY A CA 1
ATOM 753 C C . GLY A 1 101 ? -0.043 -10.484 -4.765 1.00 63.41 101 GLY A C 1
ATOM 754 O O . GLY A 1 101 ? -0.932 -9.841 -4.212 1.00 63.41 101 GLY A O 1
ATOM 755 N N . ARG A 1 102 ? 0.777 -11.318 -4.122 1.00 64.62 102 ARG A N 1
ATOM 756 C CA . ARG A 1 102 ? 0.718 -11.649 -2.694 1.00 64.62 102 ARG A CA 1
ATOM 757 C C . ARG A 1 102 ? 1.152 -10.472 -1.818 1.00 64.62 102 ARG A C 1
ATOM 759 O O . ARG A 1 102 ? 0.394 -10.027 -0.956 1.00 64.62 102 ARG A O 1
ATOM 766 N N . VAL A 1 103 ? 2.293 -9.856 -2.140 1.00 70.38 103 VAL A N 1
ATOM 767 C CA . VAL A 1 103 ? 2.797 -8.643 -1.469 1.00 70.38 103 VAL A CA 1
ATOM 768 C C . VAL A 1 103 ? 1.816 -7.477 -1.603 1.00 70.38 103 VAL A C 1
ATOM 770 O O . VAL A 1 103 ? 1.475 -6.835 -0.609 1.00 70.38 103 VAL A O 1
ATOM 773 N N . MET A 1 104 ? 1.321 -7.217 -2.817 1.00 70.38 104 MET A N 1
ATOM 774 C CA . MET A 1 104 ? 0.392 -6.110 -3.061 1.00 70.38 104 MET A CA 1
ATOM 775 C C . MET A 1 104 ? -0.992 -6.371 -2.465 1.00 70.38 104 MET A C 1
ATOM 777 O O . MET A 1 104 ? -1.654 -5.440 -2.010 1.00 70.38 104 MET A O 1
ATOM 781 N N . GLY A 1 105 ? -1.453 -7.624 -2.476 1.00 61.06 105 GLY A N 1
ATOM 782 C CA . GLY A 1 105 ? -2.713 -8.023 -1.851 1.00 61.06 105 GLY A CA 1
ATOM 783 C C . GLY A 1 105 ? -2.699 -7.975 -0.342 1.00 61.06 105 GLY A C 1
ATOM 784 O O . GLY A 1 105 ? -3.759 -7.924 0.280 1.00 61.06 105 GLY A O 1
ATOM 785 N N . GLY A 1 106 ? -1.514 -7.891 0.245 1.00 61.56 106 GLY A N 1
ATOM 786 C CA . GLY A 1 106 ? -1.393 -7.889 1.680 1.00 61.56 106 GLY A CA 1
ATOM 787 C C . GLY A 1 106 ? -1.623 -9.279 2.242 1.00 61.56 106 GLY A C 1
ATOM 788 O O . GLY A 1 106 ? -2.326 -9.394 3.241 1.00 61.56 106 GLY A O 1
ATOM 789 N N . GLU A 1 107 ? -0.975 -10.300 1.667 1.00 59.81 107 GLU A N 1
ATOM 790 C CA . GLU A 1 107 ? -0.503 -11.435 2.472 1.00 59.81 107 GLU A CA 1
ATOM 791 C C . GLU A 1 107 ? 0.392 -10.870 3.594 1.00 59.81 107 GLU A C 1
ATOM 793 O O . GLU A 1 107 ? 1.598 -10.651 3.473 1.00 59.81 107 GLU A O 1
ATOM 798 N N . GLY A 1 108 ? -0.284 -10.440 4.657 1.00 57.62 108 GLY A N 1
ATOM 799 C CA . GLY A 1 108 ? 0.250 -9.835 5.860 1.00 57.62 108 GLY A CA 1
ATOM 800 C C . GLY A 1 108 ? 0.543 -8.352 5.779 1.00 57.62 108 GLY A C 1
ATOM 801 O O . GLY A 1 108 ? -0.015 -7.588 6.549 1.00 57.62 108 GLY A O 1
ATOM 802 N N . CYS A 1 109 ? 1.445 -7.905 4.913 1.00 69.62 109 CYS A N 1
ATOM 803 C CA . CYS A 1 109 ? 2.248 -6.737 5.291 1.00 69.62 109 CYS A CA 1
ATOM 804 C C . CYS A 1 109 ? 1.553 -5.367 5.104 1.00 69.62 109 CYS A C 1
ATOM 806 O O . CYS A 1 109 ? 1.650 -4.522 5.994 1.00 69.62 109 CYS A O 1
ATOM 808 N N . GLN A 1 110 ? 0.792 -5.146 4.023 1.00 74.38 110 GLN A N 1
ATOM 809 C CA . GLN A 1 110 ? 0.027 -3.894 3.858 1.00 74.38 110 GLN A CA 1
ATOM 810 C C . GLN A 1 110 ? -1.213 -3.827 4.761 1.00 74.38 110 GLN A C 1
ATOM 812 O O . GLN A 1 110 ? -1.569 -2.762 5.266 1.00 74.38 110 GLN A O 1
ATOM 817 N N . ILE A 1 111 ? -1.887 -4.962 4.971 1.00 76.50 111 ILE A N 1
ATOM 818 C CA . ILE A 1 111 ? -3.058 -5.055 5.853 1.00 76.50 111 ILE A CA 1
ATOM 819 C C . ILE A 1 111 ? -2.623 -4.872 7.308 1.00 76.50 111 ILE A C 1
ATOM 821 O O . ILE A 1 111 ? -3.180 -4.024 7.996 1.00 76.50 111 ILE A O 1
ATOM 825 N N . PHE A 1 112 ? -1.576 -5.576 7.741 1.00 80.75 112 PHE A N 1
ATOM 826 C CA . PHE A 1 112 ? -0.972 -5.425 9.065 1.00 80.75 112 PHE A CA 1
ATOM 827 C C . PHE A 1 112 ? -0.595 -3.972 9.356 1.00 80.75 112 PHE A C 1
ATOM 829 O O . PHE A 1 112 ? -1.051 -3.412 10.346 1.00 80.75 112 PHE A O 1
ATOM 836 N N . ALA A 1 113 ? 0.156 -3.329 8.458 1.00 81.38 113 ALA A N 1
ATOM 837 C CA . ALA A 1 113 ? 0.538 -1.930 8.629 1.00 81.38 113 ALA A CA 1
ATOM 838 C C . ALA A 1 113 ? -0.672 -0.979 8.685 1.00 81.38 113 ALA A C 1
ATOM 840 O O . ALA A 1 113 ? -0.606 0.053 9.340 1.00 81.38 113 ALA A O 1
ATOM 841 N N . SER A 1 114 ? -1.793 -1.327 8.044 1.00 84.38 114 SER A N 1
ATOM 842 C CA . SER A 1 114 ? -3.026 -0.531 8.149 1.00 84.38 114 SER A CA 1
ATOM 843 C C . SER A 1 114 ? -3.725 -0.715 9.485 1.00 84.38 114 SER A C 1
ATOM 845 O O . SER A 1 114 ? -4.218 0.257 10.036 1.00 84.38 114 SER A O 1
ATOM 847 N N . LEU A 1 115 ? -3.758 -1.942 10.006 1.00 83.69 115 LEU A N 1
ATOM 848 C 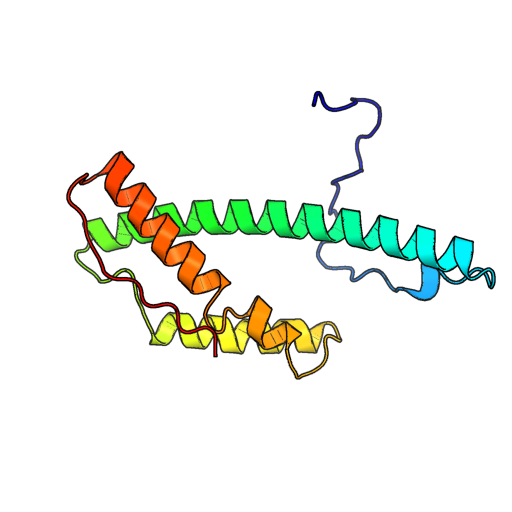CA . LEU A 1 115 ? -4.352 -2.249 11.305 1.00 83.69 115 LEU A CA 1
ATOM 849 C C . LEU A 1 115 ? -3.548 -1.627 12.457 1.00 83.69 115 LEU A C 1
ATOM 851 O O . LEU A 1 115 ? -4.139 -1.089 13.389 1.00 83.69 115 LEU A O 1
ATOM 855 N N . GLU A 1 116 ? -2.216 -1.648 12.372 1.00 88.38 116 GLU A N 1
ATOM 856 C CA . GLU A 1 116 ? -1.347 -0.928 13.313 1.00 88.38 116 GLU A CA 1
ATOM 857 C C . GLU A 1 116 ? -1.586 0.585 13.236 1.00 88.38 116 GLU A C 1
ATOM 859 O O . GLU A 1 116 ? -1.785 1.229 14.262 1.00 88.38 116 GLU A O 1
ATOM 864 N N . PHE A 1 117 ? -1.688 1.149 12.028 1.00 88.06 117 PHE A N 1
ATOM 865 C CA . PHE A 1 117 ? -1.998 2.570 11.865 1.00 88.06 117 PHE A CA 1
ATOM 866 C C . PHE A 1 117 ? -3.401 2.934 12.386 1.00 88.06 117 PHE A C 1
ATOM 868 O O . PHE A 1 117 ? -3.575 3.951 13.052 1.00 88.06 117 PHE A O 1
ATOM 875 N N . GLU A 1 118 ? -4.414 2.095 12.140 1.00 88.69 118 GLU A N 1
ATOM 876 C CA . GLU A 1 118 ? -5.761 2.239 12.713 1.00 88.69 118 GLU A CA 1
ATOM 877 C C . GLU A 1 118 ? -5.704 2.302 14.247 1.00 88.69 118 GLU A C 1
ATOM 879 O O . GLU A 1 118 ? -6.314 3.183 14.860 1.00 88.69 118 GLU A O 1
ATOM 884 N N . LYS A 1 119 ? -4.931 1.401 14.862 1.00 89.94 119 LYS A N 1
ATOM 885 C CA . LYS A 1 119 ? -4.716 1.348 16.310 1.00 89.94 119 LYS A CA 1
ATOM 886 C C . LYS A 1 119 ? -4.020 2.604 16.841 1.00 89.94 119 LYS A C 1
ATOM 888 O O . LYS A 1 119 ? -4.467 3.154 17.847 1.00 89.94 119 LYS A O 1
ATOM 893 N N . GLU A 1 120 ? -2.952 3.065 16.190 1.00 89.44 120 GLU A N 1
ATOM 894 C CA . GLU A 1 120 ? -2.248 4.304 16.553 1.00 89.44 120 GLU A CA 1
ATOM 895 C C . GLU A 1 120 ? -3.192 5.509 16.523 1.00 89.44 120 GLU A C 1
ATOM 897 O O . GLU A 1 120 ? -3.268 6.265 17.490 1.00 89.44 120 GLU A O 1
ATOM 902 N N . GLN A 1 121 ? -3.997 5.638 15.468 1.00 90.94 121 GLN A N 1
ATOM 903 C CA . GLN A 1 121 ? -4.931 6.753 15.335 1.00 90.94 121 GLN A CA 1
ATOM 904 C C . GLN A 1 121 ? -6.036 6.730 16.398 1.00 90.94 121 GLN A C 1
ATOM 906 O O . GLN A 1 121 ? -6.403 7.783 16.920 1.00 90.94 121 GLN A O 1
ATOM 911 N N . ILE A 1 122 ? -6.541 5.555 16.789 1.00 87.50 122 ILE A N 1
ATOM 912 C CA . ILE A 1 122 ? -7.493 5.438 17.910 1.00 87.50 122 ILE A CA 1
ATOM 913 C C . ILE A 1 122 ? -6.841 5.868 19.229 1.00 87.50 122 ILE A C 1
ATOM 915 O O . ILE A 1 122 ? -7.469 6.601 19.996 1.00 87.50 122 ILE A O 1
ATOM 919 N N . ARG A 1 123 ? -5.583 5.475 19.471 1.00 89.50 123 ARG A N 1
ATOM 920 C CA . ARG A 1 123 ? -4.827 5.886 20.667 1.00 89.50 123 ARG A CA 1
ATOM 921 C C . ARG A 1 123 ? -4.648 7.389 20.764 1.00 89.50 123 ARG A C 1
ATOM 923 O O . ARG A 1 123 ? -4.816 7.964 21.835 1.00 89.50 123 ARG A O 1
ATOM 930 N N . GLU A 1 124 ? -4.303 8.015 19.648 1.00 87.88 124 GLU A N 1
ATOM 931 C CA . GLU A 1 124 ? -4.049 9.452 19.591 1.00 87.88 124 GLU A CA 1
ATOM 932 C C . GLU A 1 124 ? -5.331 10.280 19.733 1.00 87.88 124 GLU A C 1
ATOM 934 O O . GLU A 1 124 ? -5.307 11.349 20.341 1.00 87.88 124 GLU A O 1
ATOM 939 N N . THR A 1 125 ? -6.452 9.807 19.179 1.00 84.44 125 THR A N 1
ATOM 940 C CA . THR A 1 125 ? -7.657 10.640 19.008 1.00 84.44 125 THR A CA 1
ATOM 941 C C . THR A 1 125 ? -8.822 10.297 19.929 1.00 84.44 125 THR A C 1
ATOM 943 O O . THR A 1 125 ? -9.637 11.175 20.215 1.00 84.44 125 THR A O 1
ATOM 946 N N . CYS A 1 126 ? -8.947 9.041 20.363 1.00 84.06 126 CYS A N 1
ATOM 947 C CA . CYS A 1 126 ? -10.152 8.539 21.025 1.00 84.06 126 CYS A CA 1
ATOM 948 C C . CYS A 1 126 ? -9.871 7.968 22.417 1.00 84.06 126 CYS A C 1
ATOM 950 O O . CYS A 1 126 ? -10.553 8.336 23.370 1.00 84.06 126 CYS A O 1
ATOM 952 N N . ASP A 1 127 ? -8.909 7.051 22.525 1.00 87.19 127 ASP A N 1
ATOM 953 C CA . ASP A 1 127 ? -8.622 6.308 23.754 1.00 87.19 127 ASP A CA 1
ATOM 954 C C . ASP A 1 127 ? -7.142 5.921 23.824 1.00 87.19 127 ASP A C 1
ATOM 956 O O . ASP A 1 127 ? -6.710 4.937 23.224 1.00 87.19 127 ASP A O 1
ATOM 960 N N . SER A 1 128 ? -6.368 6.667 24.613 1.00 88.12 128 SER A N 1
ATOM 961 C CA . SER A 1 128 ? -4.934 6.424 24.798 1.00 88.12 128 SER A CA 1
ATOM 962 C C . SER A 1 128 ? -4.609 5.070 25.442 1.00 88.12 128 SER A C 1
ATOM 964 O O . SER A 1 128 ? -3.472 4.610 25.331 1.00 88.12 128 SER A O 1
ATOM 966 N N . GLY A 1 129 ? -5.587 4.414 26.079 1.00 87.62 129 GLY A N 1
ATOM 967 C CA . GLY A 1 129 ? -5.469 3.075 26.653 1.00 87.62 129 GLY A CA 1
ATOM 968 C C . GLY A 1 129 ? -5.810 1.937 25.687 1.00 87.62 129 GLY A C 1
ATOM 969 O O . GLY A 1 129 ? -5.668 0.772 26.061 1.00 87.62 129 GLY A O 1
ATOM 970 N N . PHE A 1 130 ? -6.236 2.239 24.457 1.00 87.62 130 PHE A N 1
ATOM 971 C CA . PHE A 1 130 ? -6.676 1.231 23.498 1.00 87.62 130 PHE A CA 1
ATOM 972 C C . PHE A 1 130 ? -5.546 0.249 23.149 1.00 87.62 130 PHE A C 1
ATOM 974 O O . PHE A 1 130 ? -4.490 0.643 22.651 1.00 87.62 130 PHE A O 1
ATOM 981 N N . ASP A 1 131 ? -5.734 -1.050 23.387 1.00 84.31 131 ASP A N 1
ATOM 982 C CA . ASP A 1 131 ? -4.706 -2.068 23.132 1.00 84.31 131 ASP A CA 1
ATOM 983 C C . ASP A 1 131 ? -5.271 -3.329 22.470 1.00 84.31 131 ASP A C 1
ATOM 985 O O . ASP A 1 131 ? -5.405 -4.390 23.077 1.00 84.31 131 ASP A O 1
ATOM 989 N N . GLU A 1 132 ? -5.592 -3.217 21.179 1.00 85.31 132 GLU A N 1
ATOM 990 C CA . GLU A 1 132 ? -5.920 -4.372 20.338 1.00 85.31 132 GLU A CA 1
ATOM 991 C C . GLU A 1 132 ? -4.637 -5.056 19.839 1.00 85.31 132 GLU A C 1
ATOM 993 O O . GLU A 1 132 ? -3.711 -4.402 19.353 1.00 85.31 132 GLU A O 1
ATOM 998 N N . LYS A 1 133 ? -4.541 -6.383 19.968 1.00 83.50 133 LYS A N 1
ATOM 999 C CA . LYS A 1 133 ? -3.385 -7.144 19.473 1.00 83.50 133 LYS A CA 1
ATOM 1000 C C . LYS A 1 133 ? -3.554 -7.441 17.988 1.00 83.50 133 LYS A C 1
ATOM 1002 O O . LYS A 1 133 ? -4.372 -8.280 17.621 1.00 83.50 133 LYS A O 1
ATOM 1007 N N . ILE A 1 134 ? -2.736 -6.805 17.155 1.00 81.56 134 ILE A N 1
ATOM 1008 C CA . ILE A 1 134 ? -2.664 -7.091 15.724 1.00 81.56 134 ILE A CA 1
ATOM 1009 C C . ILE A 1 134 ? -1.550 -8.117 15.499 1.00 81.56 134 ILE A C 1
ATOM 1011 O O . ILE A 1 134 ? -0.422 -7.944 15.956 1.00 81.56 134 ILE A O 1
ATOM 1015 N N . GLN A 1 135 ? -1.862 -9.223 14.827 1.00 73.88 135 GLN A N 1
ATOM 1016 C CA . GLN A 1 135 ? -0.865 -10.233 14.479 1.00 73.88 135 GLN A CA 1
ATOM 1017 C C . GLN A 1 135 ? -0.387 -10.030 13.045 1.00 73.88 135 GLN A C 1
ATOM 1019 O O . GLN A 1 135 ? -1.187 -9.861 12.124 1.00 73.88 135 GLN A O 1
ATOM 1024 N N . ARG A 1 136 ? 0.934 -10.075 12.856 1.00 64.25 136 ARG A N 1
ATOM 1025 C CA . ARG A 1 136 ? 1.547 -10.083 11.530 1.00 64.25 136 ARG A CA 1
ATOM 1026 C C . ARG A 1 136 ? 1.512 -11.502 10.975 1.00 64.25 136 ARG A C 1
ATOM 1028 O O . ARG A 1 136 ? 2.247 -12.356 11.455 1.00 64.25 136 ARG A O 1
ATOM 1035 N N . VAL A 1 137 ? 0.708 -11.723 9.942 1.00 60.78 137 VAL A N 1
ATOM 1036 C CA . VAL A 1 137 ? 0.699 -12.971 9.165 1.00 60.78 137 VAL A CA 1
ATOM 1037 C C . VAL A 1 137 ? 1.205 -12.650 7.758 1.00 60.78 137 VAL A C 1
ATOM 1039 O O . VAL A 1 137 ? 0.407 -12.514 6.843 1.00 60.78 137 VAL A O 1
ATOM 1042 N N . CYS A 1 138 ? 2.511 -12.386 7.608 1.00 55.47 138 CYS A N 1
ATOM 1043 C CA . CYS A 1 138 ? 3.149 -12.295 6.284 1.00 55.47 138 CYS A CA 1
ATOM 1044 C C . CYS A 1 138 ? 3.779 -13.664 5.987 1.00 55.47 138 CYS A C 1
ATOM 1046 O O . CYS A 1 138 ? 4.952 -13.864 6.305 1.00 55.47 138 CYS A O 1
ATOM 1048 N N . GLU A 1 139 ? 2.978 -14.602 5.483 1.00 51.53 139 GLU A N 1
ATOM 1049 C CA . GLU A 1 139 ? 3.411 -15.930 5.015 1.00 51.53 139 GLU A CA 1
ATOM 1050 C C . GLU A 1 139 ? 3.348 -16.001 3.490 1.00 51.53 139 GLU A C 1
ATOM 1052 O O . GLU A 1 139 ? 2.373 -15.445 2.942 1.00 51.53 139 GLU A O 1
#

pLDDT: mean 74.42, std 14.34, range [37.16, 93.5]

Secondary structure (DSSP, 8-state):
-PPPTT-TTTT--TTTT----GGGG--S-HHHHHHHHHHHHHHHHHHHHHHHHHHHHHHHHHHHHHHHHT--S--HHHHHHHHHHHHHHHHHTT--TTTHHHHHHTSSHHHHHHHHHHHHHHHHHT-TT----------

Sequence (139 aa):
MTADPSKPHLYDLNILSEVPVATTCRSGNATSDLLCARSYIDMIDEQIAFLYARRLGYAAVAGMAKYKQGVSLNDPTRNQAIAEGMAARVRKYGGGDGEAGRVMGGEGCQIFASLEFEKEQIRETCDSGFDEKIQRVCE

Foldseek 3Di:
DDDDPVCPPLQDCVPPVDDDDLVVLDPVDPVSSVVVVVSVVVSVVVNVVVVLVVVLVVLLVVLVVCVVVVHDSDDPVVLVVLLVVQLVVCVVVPNDNPPPSNVRSPQFDSSLVSSVSNQVSCCVPPNVPDDDDRDGRND